Protein AF-A0AAN5CTA0-F1 (afdb_monomer_lite)

Secondary structure (DSSP, 8-state):
---TT-----------TTTHHHHHHHHHHHHHT---S-HHHHHHHHHHHHHHIIIII-HHHHHHHHHHHHHTTPPTTHHHHHHHT--HHHHHHHHHHHHHS------S--TTSPPHHHHHHHH-

Radius of gyration: 18.26 Å; chains: 1; bounding box: 45×35×40 Å

Organism: NCBI:txid1317129

Foldseek 3Di:
DDDVPDDDDDDDDDDDLVCQVVVLLVVLVCLLPPFDPDLPVVLVVVVVVVVCCCPPPNVPVVVVVVVVCVVVVNDPCNVNVVSVPDDRVNVNVVSLVCLQDDDDDDDDDCPSPDDPVVSNVSND

pLDDT: mean 88.88, std 7.93, range [42.41, 96.31]

Structure (mmCIF, N/CA/C/O backbone):
data_AF-A0AAN5CTA0-F1
#
_entry.id   AF-A0AAN5CTA0-F1
#
loop_
_atom_site.group_PDB
_atom_site.id
_atom_site.type_symbol
_atom_site.label_atom_id
_atom_site.label_alt_id
_atom_site.label_comp_id
_atom_site.label_asym_id
_atom_site.label_entity_id
_atom_site.label_seq_id
_atom_site.pdbx_PDB_ins_code
_atom_site.Cartn_x
_atom_site.Cartn_y
_atom_site.Cartn_z
_atom_site.occupancy
_atom_site.B_iso_or_equiv
_atom_site.auth_seq_id
_atom_site.auth_comp_id
_atom_site.auth_asym_id
_atom_site.auth_atom_id
_atom_site.pdbx_PDB_model_num
ATOM 1 N N . MET A 1 1 ? -13.491 14.440 -5.678 1.00 42.41 1 MET A N 1
ATOM 2 C CA . MET A 1 1 ? -13.811 13.181 -6.378 1.00 42.41 1 MET A CA 1
ATOM 3 C C . MET A 1 1 ? -13.852 12.101 -5.306 1.00 42.41 1 MET A C 1
ATOM 5 O O . MET A 1 1 ? -12.866 11.959 -4.598 1.00 42.41 1 MET A O 1
ATOM 9 N N . TYR A 1 2 ? -15.016 11.500 -5.055 1.00 47.38 2 TYR A N 1
ATOM 10 C CA . TYR A 1 2 ? -15.195 10.433 -4.063 1.00 47.38 2 TYR A CA 1
ATOM 11 C C . TYR A 1 2 ? -15.132 9.120 -4.845 1.00 47.38 2 TYR A C 1
ATOM 13 O O . TYR A 1 2 ? -15.916 8.947 -5.775 1.00 47.38 2 TYR A O 1
ATOM 21 N N . PHE A 1 3 ? -14.158 8.262 -4.554 1.00 61.19 3 PHE A N 1
ATOM 22 C CA . PHE A 1 3 ? -14.014 6.972 -5.229 1.00 61.19 3 PHE A CA 1
ATOM 23 C C . PHE A 1 3 ? -14.714 5.921 -4.372 1.00 61.19 3 PHE A C 1
ATOM 25 O O . PHE A 1 3 ? -14.121 5.312 -3.489 1.00 61.19 3 PHE A O 1
ATOM 32 N N . GLU A 1 4 ? -16.023 5.783 -4.555 1.00 65.50 4 GLU A N 1
ATOM 33 C CA . GLU A 1 4 ? -16.801 4.794 -3.814 1.00 65.50 4 GLU A CA 1
ATOM 34 C C . GLU A 1 4 ? -16.437 3.383 -4.299 1.00 65.50 4 GLU A C 1
ATOM 36 O O . GLU A 1 4 ? -16.464 3.096 -5.495 1.00 65.50 4 GLU A O 1
ATOM 41 N N . GLY A 1 5 ? -16.019 2.513 -3.376 1.00 73.50 5 GLY A N 1
ATOM 42 C CA . GLY A 1 5 ? -15.595 1.142 -3.686 1.00 73.50 5 GLY A CA 1
ATOM 43 C C . GLY A 1 5 ? -14.225 1.005 -4.368 1.00 73.50 5 GLY A C 1
ATOM 44 O O . GLY A 1 5 ? -13.825 -0.114 -4.685 1.00 73.50 5 GLY A O 1
ATOM 45 N N . GLN A 1 6 ? -13.488 2.101 -4.579 1.00 78.12 6 GLN A N 1
ATOM 46 C CA . GLN A 1 6 ? -12.166 2.089 -5.211 1.00 78.12 6 GLN A CA 1
ATOM 47 C C . GLN A 1 6 ? -11.161 2.923 -4.412 1.00 78.12 6 GLN A C 1
ATOM 49 O O . GLN A 1 6 ? -11.505 3.929 -3.799 1.00 78.12 6 GLN A O 1
ATOM 54 N N . GLY A 1 7 ? -9.896 2.509 -4.429 1.00 80.81 7 GLY A N 1
ATOM 55 C CA . GLY A 1 7 ? -8.804 3.213 -3.764 1.00 80.81 7 GLY A CA 1
ATOM 56 C C . GLY A 1 7 ? -7.543 3.190 -4.617 1.00 80.81 7 GLY A C 1
ATOM 57 O O . GLY A 1 7 ? -7.341 2.268 -5.405 1.00 80.81 7 GLY A O 1
ATOM 58 N N . LEU A 1 8 ? -6.703 4.210 -4.451 1.00 86.50 8 LEU A N 1
ATOM 59 C CA . LEU A 1 8 ? -5.404 4.318 -5.106 1.00 86.50 8 LEU A CA 1
ATOM 60 C C . LEU A 1 8 ? -4.329 4.540 -4.044 1.00 86.50 8 LEU A C 1
ATOM 62 O O . LEU A 1 8 ? -4.442 5.456 -3.229 1.00 86.50 8 LEU A O 1
ATOM 66 N N . VAL A 1 9 ? -3.275 3.730 -4.094 1.00 89.62 9 VAL A N 1
ATOM 67 C CA . VAL A 1 9 ? -2.011 3.991 -3.399 1.00 89.62 9 VAL A CA 1
ATOM 68 C C . VAL A 1 9 ? -1.001 4.422 -4.452 1.00 89.62 9 VAL A C 1
ATOM 70 O O . VAL A 1 9 ? -0.856 3.758 -5.477 1.00 89.62 9 VAL A O 1
ATOM 73 N N . LEU A 1 10 ? -0.339 5.555 -4.220 1.00 91.88 10 LEU A N 1
ATOM 74 C CA . LEU A 1 10 ? 0.574 6.174 -5.175 1.00 91.88 10 LEU A CA 1
ATOM 75 C C . LEU A 1 10 ? 1.989 6.224 -4.601 1.00 91.88 10 LEU A C 1
ATOM 77 O O . LEU A 1 10 ? 2.197 6.720 -3.495 1.00 91.88 10 LEU A O 1
ATOM 81 N N . PHE A 1 11 ? 2.956 5.801 -5.408 1.00 92.44 11 PHE A N 1
ATOM 82 C CA . PHE A 1 11 ? 4.373 6.068 -5.191 1.00 92.44 11 PHE A CA 1
ATOM 83 C C . PHE A 1 11 ? 4.817 7.094 -6.231 1.00 92.44 11 PHE A C 1
ATOM 85 O O . PHE A 1 11 ? 4.801 6.804 -7.426 1.00 92.44 11 PHE A O 1
ATOM 92 N N . ASN A 1 12 ? 5.168 8.303 -5.788 1.00 93.50 12 ASN A N 1
ATOM 93 C CA . ASN A 1 12 ? 5.701 9.334 -6.675 1.00 93.50 12 ASN A CA 1
ATOM 94 C C . ASN A 1 12 ? 7.229 9.226 -6.717 1.00 93.50 12 ASN A C 1
ATOM 96 O O . ASN A 1 12 ? 7.873 9.336 -5.674 1.00 93.50 12 ASN A O 1
ATOM 100 N N . ILE A 1 13 ? 7.796 9.002 -7.903 1.00 91.38 13 ILE A N 1
ATOM 101 C CA . ILE A 1 13 ? 9.239 8.844 -8.105 1.00 91.38 13 ILE A CA 1
ATOM 102 C C . ILE A 1 13 ? 9.709 9.906 -9.092 1.00 91.38 13 ILE A C 1
ATOM 104 O O . ILE A 1 13 ? 9.311 9.903 -10.254 1.00 91.38 13 ILE A O 1
ATOM 108 N N . GLU A 1 14 ? 10.600 10.778 -8.632 1.00 92.06 14 GLU A N 1
ATOM 109 C CA . GLU A 1 14 ? 11.282 11.770 -9.461 1.00 92.06 14 GLU A CA 1
ATOM 110 C C . GLU A 1 14 ? 12.762 11.398 -9.536 1.00 92.06 14 GLU A C 1
ATOM 112 O O . GLU A 1 14 ? 13.422 11.218 -8.511 1.00 92.06 14 GLU A O 1
ATOM 117 N N . SER A 1 15 ? 13.282 11.197 -10.748 1.00 89.62 15 SER A N 1
ATOM 118 C CA . SER A 1 15 ? 14.620 10.636 -10.934 1.00 89.62 15 SER A CA 1
ATOM 119 C C . SER A 1 15 ? 15.211 10.956 -12.310 1.00 89.62 15 SER A C 1
ATOM 121 O O . SER A 1 15 ? 14.459 11.072 -13.281 1.00 89.62 15 SER A O 1
ATOM 123 N N . PRO A 1 16 ? 16.550 11.042 -12.443 1.00 90.94 16 PRO A N 1
ATOM 124 C CA . PRO A 1 16 ? 17.206 10.987 -13.743 1.00 90.94 16 PRO A CA 1
ATOM 125 C C . PRO A 1 16 ? 16.888 9.684 -14.490 1.00 90.94 16 PRO A C 1
ATOM 127 O O . PRO A 1 16 ? 16.834 8.607 -13.894 1.00 90.94 16 PRO A O 1
ATOM 130 N N . LEU A 1 17 ? 16.793 9.758 -15.822 1.00 87.69 17 LEU A N 1
ATOM 131 C CA . LEU A 1 17 ? 16.489 8.617 -16.702 1.00 87.69 17 LEU A CA 1
ATOM 132 C C . LEU A 1 17 ? 17.337 7.369 -16.441 1.00 87.69 17 LEU A C 1
ATOM 134 O O . LEU A 1 17 ? 16.845 6.250 -16.548 1.00 87.69 17 LEU A O 1
ATOM 138 N N . SER A 1 18 ? 18.611 7.557 -16.100 1.00 89.81 18 SER A N 1
ATOM 139 C CA . SER A 1 18 ? 19.556 6.467 -15.852 1.00 89.81 18 SER A CA 1
ATOM 140 C C . SER A 1 18 ? 19.238 5.637 -14.604 1.00 89.81 18 SER A C 1
ATOM 142 O O . SER A 1 18 ? 19.718 4.513 -14.500 1.00 89.81 18 SER A O 1
ATOM 144 N N . HIS A 1 19 ? 18.423 6.150 -13.678 1.00 91.75 19 HIS A N 1
ATOM 145 C CA . HIS A 1 19 ? 18.165 5.521 -12.379 1.00 91.75 19 HIS A CA 1
ATOM 146 C C . HIS A 1 19 ? 16.733 5.000 -12.219 1.00 91.75 19 HIS A C 1
ATOM 148 O O . HIS A 1 19 ? 16.494 4.161 -11.352 1.00 91.75 19 HIS A O 1
ATOM 154 N N . VAL A 1 20 ? 15.787 5.430 -13.065 1.00 92.38 20 VAL A N 1
ATOM 155 C CA . VAL A 1 20 ? 14.360 5.066 -12.959 1.00 92.38 20 VAL A CA 1
ATOM 156 C C . VAL A 1 20 ? 14.152 3.555 -12.855 1.00 92.38 20 VAL A C 1
ATOM 158 O O . VAL A 1 20 ? 13.458 3.084 -11.956 1.00 92.38 20 VAL A O 1
ATOM 161 N N . ARG A 1 21 ? 14.791 2.769 -13.728 1.00 92.44 21 ARG A N 1
ATOM 162 C CA .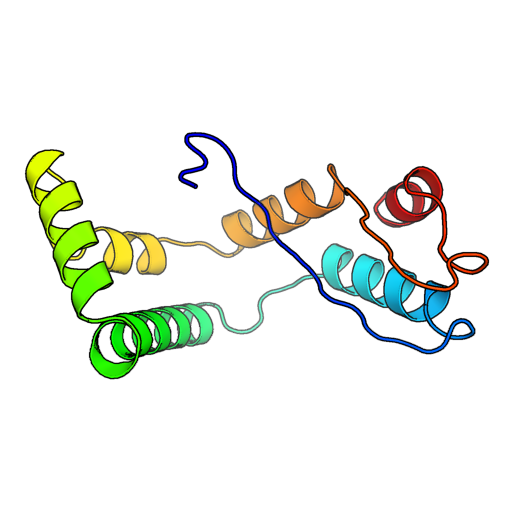 ARG A 1 21 ? 14.647 1.305 -13.718 1.00 92.44 21 ARG A CA 1
ATOM 163 C C . ARG A 1 21 ? 15.145 0.671 -12.421 1.00 92.44 21 ARG A C 1
ATOM 165 O O . ARG A 1 21 ? 14.521 -0.265 -11.931 1.00 92.44 21 ARG A O 1
ATOM 172 N N . TYR A 1 22 ? 16.260 1.163 -11.887 1.00 93.12 22 TYR A N 1
ATOM 173 C CA . TYR A 1 22 ? 16.827 0.674 -10.633 1.00 93.12 22 TYR A CA 1
ATOM 174 C C . TYR A 1 22 ? 15.902 1.007 -9.455 1.00 93.12 22 TYR A C 1
ATOM 176 O O . TYR A 1 22 ? 15.528 0.114 -8.705 1.00 93.12 22 TYR A O 1
ATOM 184 N N . LEU A 1 23 ? 15.429 2.254 -9.369 1.00 94.00 23 LEU A N 1
ATOM 185 C CA . LEU A 1 23 ? 14.508 2.687 -8.315 1.00 94.00 23 LEU A CA 1
ATOM 186 C C . LEU A 1 23 ? 13.189 1.913 -8.329 1.00 94.00 23 LEU A C 1
ATOM 188 O O . LEU A 1 23 ? 12.676 1.556 -7.273 1.00 94.00 23 LEU A O 1
ATOM 192 N N . LEU A 1 24 ? 12.646 1.620 -9.514 1.00 94.12 24 LEU A N 1
ATOM 193 C CA . LEU A 1 24 ? 11.430 0.817 -9.635 1.00 94.12 24 LEU A CA 1
ATOM 194 C C . LEU A 1 24 ? 11.656 -0.635 -9.197 1.00 94.12 24 LEU A C 1
ATOM 196 O O . LEU A 1 24 ? 10.798 -1.197 -8.521 1.00 94.12 24 LEU A O 1
ATOM 200 N N . LYS A 1 25 ? 12.805 -1.237 -9.532 1.00 94.62 25 LYS A N 1
ATOM 201 C CA . LYS A 1 25 ? 13.162 -2.576 -9.037 1.00 94.62 25 LYS A CA 1
ATOM 202 C C . LYS A 1 25 ? 13.304 -2.596 -7.522 1.00 94.62 25 LYS A C 1
ATOM 204 O O . LYS A 1 25 ? 12.755 -3.488 -6.884 1.00 94.62 25 LYS A O 1
ATOM 209 N N . ASP A 1 26 ? 13.996 -1.615 -6.957 1.00 95.31 26 ASP A N 1
ATOM 210 C CA . ASP A 1 26 ? 14.180 -1.493 -5.513 1.00 95.31 26 ASP A CA 1
ATOM 211 C C . ASP A 1 26 ? 12.848 -1.287 -4.795 1.00 95.31 26 ASP A C 1
ATOM 213 O O . ASP A 1 26 ? 12.601 -1.940 -3.785 1.00 95.31 26 ASP A O 1
ATOM 217 N N . LEU A 1 27 ? 11.951 -0.463 -5.345 1.00 95.06 27 LEU A N 1
ATOM 218 C CA . LEU A 1 27 ? 10.603 -0.287 -4.808 1.00 95.06 27 LEU A CA 1
ATOM 219 C C . LEU A 1 27 ? 9.818 -1.602 -4.820 1.00 95.06 27 LEU A C 1
ATOM 221 O O . LEU A 1 27 ? 9.227 -1.969 -3.807 1.00 95.06 27 LEU A O 1
ATOM 225 N N . VAL A 1 28 ? 9.815 -2.329 -5.942 1.00 95.12 28 VAL A N 1
ATOM 226 C CA . VAL A 1 28 ? 9.128 -3.626 -6.015 1.00 95.12 28 VAL A CA 1
ATOM 227 C C . VAL A 1 28 ? 9.737 -4.614 -5.022 1.00 95.12 28 VAL A C 1
ATOM 229 O O . VAL A 1 28 ? 9.000 -5.263 -4.286 1.00 95.12 28 VAL A O 1
ATOM 232 N N . ASN A 1 29 ? 11.065 -4.691 -4.933 1.00 95.12 29 ASN A N 1
ATOM 233 C CA . ASN A 1 29 ? 11.750 -5.555 -3.973 1.00 95.12 29 ASN A CA 1
ATOM 234 C C . ASN A 1 29 ? 11.433 -5.178 -2.522 1.00 95.12 29 ASN A C 1
ATOM 236 O O . ASN A 1 29 ? 11.215 -6.065 -1.699 1.00 95.12 29 ASN A O 1
ATOM 240 N N . PHE A 1 30 ? 11.380 -3.885 -2.205 1.00 94.00 30 PHE A N 1
ATOM 241 C CA . PHE A 1 30 ? 10.985 -3.395 -0.890 1.00 94.00 30 PHE A CA 1
ATOM 242 C C . PHE A 1 30 ? 9.559 -3.831 -0.549 1.00 94.00 30 PHE A C 1
ATOM 244 O O . PHE A 1 30 ? 9.333 -4.378 0.524 1.00 94.00 30 PHE A O 1
ATOM 251 N N . LEU A 1 31 ? 8.613 -3.655 -1.475 1.00 94.31 31 LEU A N 1
ATOM 252 C CA . LEU A 1 31 ? 7.216 -4.037 -1.266 1.00 94.31 31 LEU A CA 1
ATOM 253 C C . LEU A 1 31 ? 7.041 -5.557 -1.141 1.00 94.31 31 LEU A C 1
ATOM 255 O O . LEU A 1 31 ? 6.271 -6.007 -0.303 1.00 94.31 31 LEU A O 1
ATOM 259 N N . LYS A 1 32 ? 7.774 -6.362 -1.917 1.00 93.50 32 LYS A N 1
ATOM 260 C CA . LYS A 1 32 ? 7.726 -7.834 -1.813 1.00 93.50 32 LYS A CA 1
ATOM 261 C C . LYS A 1 32 ? 8.213 -8.346 -0.469 1.00 93.50 32 LYS A C 1
ATOM 263 O O . LYS A 1 32 ? 7.701 -9.332 0.041 1.00 93.50 32 LYS A O 1
ATOM 268 N N . ASN A 1 33 ? 9.240 -7.698 0.066 1.00 93.12 33 ASN A N 1
ATOM 269 C CA . ASN A 1 33 ? 9.849 -8.064 1.338 1.00 93.12 33 ASN A CA 1
ATOM 270 C C . ASN A 1 33 ? 9.322 -7.197 2.486 1.00 93.12 33 ASN A C 1
ATOM 272 O O . ASN A 1 33 ? 9.963 -7.125 3.535 1.00 93.12 33 ASN A O 1
ATOM 276 N N . PHE A 1 34 ? 8.196 -6.511 2.278 1.00 92.44 34 PHE A N 1
ATOM 277 C CA . PHE A 1 34 ? 7.648 -5.596 3.257 1.00 92.44 34 PHE A CA 1
ATOM 278 C C . PHE A 1 34 ? 7.291 -6.357 4.528 1.00 92.44 34 PHE A C 1
ATOM 280 O O . PHE A 1 34 ? 6.512 -7.307 4.506 1.00 92.44 34 PHE A O 1
ATOM 287 N N . LYS A 1 35 ? 7.870 -5.909 5.638 1.00 90.44 35 LYS A N 1
ATOM 288 C CA . LYS A 1 35 ? 7.562 -6.375 6.983 1.00 90.44 35 LYS A CA 1
ATOM 289 C C . LYS A 1 35 ? 7.423 -5.173 7.889 1.00 90.44 35 LYS A C 1
ATOM 291 O O . LYS A 1 35 ? 8.108 -4.164 7.712 1.00 90.44 35 LYS A O 1
ATOM 296 N N . ILE A 1 36 ? 6.513 -5.280 8.843 1.00 89.94 36 ILE A N 1
ATOM 297 C CA . ILE A 1 36 ? 6.278 -4.225 9.817 1.00 89.94 36 ILE A CA 1
ATOM 298 C C . ILE A 1 36 ? 7.024 -4.578 11.089 1.00 89.94 36 ILE A C 1
ATOM 300 O O . ILE A 1 36 ? 6.700 -5.556 11.748 1.00 89.94 36 ILE A O 1
ATOM 304 N N . ASP A 1 37 ? 7.990 -3.740 11.448 1.00 87.94 37 ASP A N 1
ATOM 305 C CA . ASP A 1 37 ? 8.779 -3.951 12.662 1.00 87.94 37 ASP A CA 1
ATOM 306 C C . ASP A 1 37 ? 8.062 -3.442 13.924 1.00 87.94 37 ASP A C 1
ATOM 308 O O . ASP A 1 37 ? 8.293 -3.940 15.023 1.00 87.94 37 ASP A O 1
ATOM 312 N N . ASN A 1 38 ? 7.211 -2.415 13.795 1.00 93.19 38 ASN A N 1
ATOM 313 C CA . ASN A 1 38 ? 6.516 -1.804 14.930 1.00 93.19 38 ASN A CA 1
ATOM 314 C C . ASN A 1 38 ? 5.149 -1.231 14.526 1.00 93.19 38 ASN A C 1
ATOM 316 O O . ASN A 1 38 ? 4.994 -0.031 14.280 1.00 93.19 38 ASN A O 1
ATOM 320 N N . LEU A 1 39 ? 4.146 -2.108 14.455 1.00 94.75 39 LEU A N 1
ATOM 321 C CA . LEU A 1 39 ? 2.788 -1.740 14.059 1.00 94.75 39 LEU A CA 1
ATOM 322 C C . LEU A 1 39 ? 2.144 -0.734 15.024 1.00 94.75 39 LEU A C 1
ATOM 324 O O . LEU A 1 39 ? 1.450 0.185 14.589 1.00 94.75 39 LEU A O 1
ATOM 328 N N . GLU A 1 40 ? 2.386 -0.876 16.324 1.00 95.38 40 GLU A N 1
ATOM 329 C CA . GLU A 1 40 ? 1.753 -0.030 17.339 1.00 95.38 40 GLU A CA 1
ATOM 330 C C . GLU A 1 40 ? 2.232 1.424 17.266 1.00 95.38 40 GLU A C 1
ATOM 332 O O . GLU A 1 40 ? 1.422 2.354 17.349 1.00 95.38 40 GLU A O 1
ATOM 337 N N . GLU A 1 41 ? 3.523 1.650 17.008 1.00 95.81 41 GLU A N 1
ATOM 338 C CA . GLU A 1 41 ? 4.030 3.007 16.785 1.00 95.81 41 GLU A CA 1
ATOM 339 C C . GLU A 1 41 ? 3.481 3.607 15.481 1.00 95.81 41 GLU A C 1
ATOM 341 O O . GLU A 1 41 ? 3.114 4.786 15.452 1.00 95.81 41 GLU A O 1
ATOM 346 N N . ILE A 1 42 ? 3.331 2.802 14.420 1.00 94.81 42 ILE A N 1
ATOM 347 C CA . ILE A 1 42 ? 2.700 3.248 13.169 1.00 94.81 42 ILE A CA 1
ATOM 348 C C . ILE A 1 42 ? 1.250 3.669 13.425 1.00 94.81 42 ILE A C 1
ATOM 350 O O . ILE A 1 42 ? 0.880 4.786 13.066 1.00 94.81 42 ILE A O 1
ATOM 354 N N . LYS A 1 43 ? 0.442 2.845 14.105 1.00 96.00 43 LYS A N 1
ATOM 355 C CA . LYS A 1 43 ? -0.950 3.176 14.462 1.00 96.00 43 LYS A CA 1
ATOM 356 C C . LYS A 1 43 ? -1.035 4.479 15.249 1.00 96.00 43 LYS A C 1
ATOM 358 O O . LYS A 1 43 ? -1.851 5.351 14.937 1.00 96.00 43 LYS A O 1
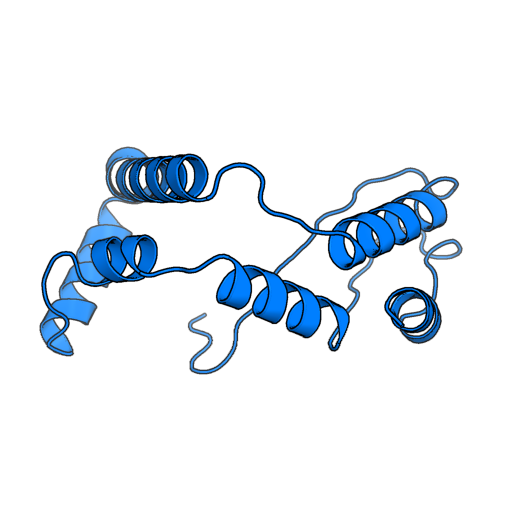ATOM 363 N N . LYS A 1 44 ? -0.183 4.635 16.265 1.00 96.31 44 LYS A N 1
ATOM 364 C CA . LYS A 1 44 ? -0.117 5.847 17.087 1.00 96.31 44 LYS A CA 1
ATOM 365 C C . LYS A 1 44 ? 0.196 7.077 16.238 1.00 96.31 44 LYS A C 1
ATOM 367 O O . LYS A 1 44 ? -0.514 8.081 16.341 1.00 96.31 44 LYS A O 1
ATOM 372 N N . ARG A 1 45 ? 1.208 6.989 15.372 1.00 95.81 45 ARG A N 1
ATOM 373 C CA . ARG A 1 45 ? 1.595 8.071 14.463 1.00 95.81 45 ARG A CA 1
ATOM 374 C C . ARG A 1 45 ? 0.482 8.408 13.475 1.00 95.81 45 ARG A C 1
ATOM 376 O O . ARG A 1 45 ? 0.141 9.577 13.342 1.00 95.81 45 ARG A O 1
ATOM 383 N N . THR A 1 46 ? -0.144 7.410 12.853 1.00 94.75 46 THR A N 1
ATOM 384 C CA . THR A 1 46 ? -1.262 7.609 11.920 1.00 94.75 46 THR A CA 1
ATOM 385 C C . THR A 1 46 ? -2.426 8.343 12.583 1.00 94.75 46 THR A C 1
ATOM 387 O O . THR A 1 46 ? -2.960 9.287 12.002 1.00 94.75 46 THR A O 1
ATOM 390 N N . LYS A 1 47 ? -2.799 7.975 13.817 1.00 94.19 47 LYS A N 1
ATOM 391 C CA . LYS A 1 47 ? -3.846 8.687 14.569 1.00 94.19 47 LYS A CA 1
ATOM 392 C C . LYS A 1 47 ? -3.459 10.143 14.843 1.00 94.19 47 LYS A C 1
ATOM 394 O O . LYS A 1 47 ? -4.279 11.035 14.629 1.00 94.19 47 LYS A O 1
ATOM 399 N N . ALA A 1 48 ? -2.225 10.390 15.283 1.00 93.56 48 ALA A N 1
ATOM 400 C CA . ALA A 1 48 ? -1.734 11.739 15.560 1.00 93.56 48 ALA A CA 1
ATOM 401 C C . ALA A 1 48 ? -1.705 12.614 14.296 1.00 93.56 48 ALA A C 1
ATOM 403 O O . ALA A 1 48 ? -2.215 13.734 14.314 1.00 93.56 48 ALA A O 1
ATOM 404 N N . ASP A 1 49 ? -1.184 12.084 13.188 1.00 92.44 49 ASP A N 1
ATOM 405 C CA . ASP A 1 49 ? -1.121 12.780 11.902 1.00 92.44 49 ASP A CA 1
ATOM 406 C C . ASP A 1 49 ? -2.527 13.090 11.370 1.00 92.44 49 ASP A C 1
ATOM 408 O O . ASP A 1 49 ? -2.775 14.195 10.887 1.00 92.44 49 ASP A O 1
ATOM 412 N N . MET A 1 50 ? -3.481 12.165 11.520 1.00 89.38 50 MET A N 1
ATOM 413 C CA . MET A 1 50 ? -4.871 12.387 11.120 1.00 89.38 50 MET A CA 1
ATOM 414 C C . MET A 1 50 ? -5.530 13.516 11.924 1.00 89.38 50 MET A C 1
ATOM 416 O O . MET A 1 50 ? -6.174 14.386 11.337 1.00 89.38 50 MET A O 1
ATOM 420 N N . ILE A 1 51 ? -5.347 13.539 13.249 1.00 88.12 51 ILE A N 1
ATOM 421 C CA . ILE A 1 51 ? -5.868 14.616 14.107 1.00 88.12 51 ILE A CA 1
ATOM 422 C C . ILE A 1 51 ? -5.217 15.947 13.730 1.00 88.12 51 ILE A C 1
ATOM 424 O O . ILE A 1 51 ? -5.914 16.943 13.544 1.00 88.12 51 ILE A O 1
ATOM 428 N N . LYS A 1 52 ? -3.895 15.960 13.551 1.00 90.50 52 LYS A N 1
ATOM 429 C CA . LYS A 1 52 ? -3.152 17.159 13.162 1.00 90.50 52 LYS A CA 1
ATOM 430 C C . LYS A 1 52 ? -3.635 17.716 11.823 1.00 90.50 52 LYS A C 1
ATOM 432 O O . LYS A 1 52 ? -3.869 18.913 11.697 1.00 90.50 52 LYS A O 1
ATOM 437 N N . LEU A 1 53 ? -3.850 16.857 10.825 1.00 86.56 53 LEU A N 1
ATOM 438 C CA . LEU A 1 53 ? -4.406 17.263 9.532 1.00 86.56 53 LEU A CA 1
ATOM 439 C C . LEU A 1 53 ? -5.825 17.824 9.667 1.00 86.56 53 LEU A C 1
ATOM 441 O O . LEU A 1 53 ? -6.146 18.816 9.011 1.00 86.56 53 LEU A O 1
ATOM 445 N N . ALA A 1 54 ? -6.657 17.211 10.511 1.00 86.19 54 ALA A N 1
ATOM 446 C CA . ALA A 1 54 ? -8.021 17.660 10.751 1.00 86.19 54 ALA A CA 1
ATOM 447 C C . ALA A 1 54 ? -8.072 19.032 11.438 1.00 86.19 54 ALA A C 1
ATOM 449 O O . ALA A 1 54 ? -8.876 19.866 11.038 1.00 86.19 54 ALA A O 1
ATOM 450 N N . VAL A 1 55 ? -7.213 19.284 12.429 1.00 87.38 55 VAL A N 1
ATOM 451 C CA . VAL A 1 55 ? -7.212 20.534 13.205 1.00 87.38 55 VAL A CA 1
ATOM 452 C C . VAL A 1 55 ? -6.479 21.655 12.470 1.00 87.38 55 VAL A C 1
ATOM 454 O O . VAL A 1 55 ? -7.046 22.727 12.265 1.00 87.38 55 VAL A O 1
ATOM 457 N N . ASP A 1 56 ? -5.248 21.402 12.024 1.00 88.31 56 ASP A N 1
ATOM 458 C CA . ASP A 1 56 ? -4.344 22.469 11.582 1.00 88.31 56 ASP A CA 1
ATOM 459 C C . ASP A 1 56 ? -4.491 22.784 10.092 1.00 88.31 56 ASP A C 1
ATOM 461 O O . ASP A 1 56 ? -4.308 23.924 9.666 1.00 88.31 56 ASP A O 1
ATOM 465 N N . ARG A 1 57 ? -4.785 21.767 9.271 1.00 84.75 57 ARG A N 1
ATOM 466 C CA . ARG A 1 57 ? -4.674 21.883 7.809 1.00 84.75 57 ARG A CA 1
ATOM 467 C C . ARG A 1 57 ? -6.022 21.937 7.104 1.00 84.75 57 ARG A C 1
ATOM 469 O O . ARG A 1 57 ? -6.167 22.671 6.128 1.00 84.75 57 ARG A O 1
ATOM 476 N N . TYR A 1 58 ? -7.011 21.186 7.590 1.00 87.44 58 TYR A N 1
ATOM 477 C CA . TYR A 1 58 ? -8.299 21.016 6.914 1.00 87.44 58 TYR A CA 1
ATOM 478 C C . TYR A 1 58 ? -9.529 21.057 7.851 1.00 87.44 58 TYR A C 1
ATOM 480 O O . TYR A 1 58 ? -10.430 20.227 7.695 1.00 87.44 58 TYR A O 1
ATOM 488 N N . PRO A 1 59 ? -9.661 22.047 8.758 1.00 86.25 59 PRO A N 1
ATOM 489 C CA . PRO A 1 59 ? -10.730 22.071 9.768 1.00 86.25 59 PRO A CA 1
ATOM 490 C C . PRO A 1 59 ? -12.143 22.085 9.177 1.00 86.25 59 PRO A C 1
ATOM 492 O O . PRO A 1 59 ? -13.039 21.392 9.661 1.00 86.25 59 PRO A O 1
ATOM 495 N N . ARG A 1 60 ? -12.355 22.811 8.071 1.00 86.94 60 ARG A N 1
ATOM 496 C CA . ARG A 1 60 ? -13.661 22.839 7.387 1.00 86.94 60 ARG A CA 1
ATOM 497 C C . ARG A 1 60 ? -14.026 21.489 6.769 1.00 86.94 60 ARG A C 1
ATOM 499 O O . ARG A 1 60 ? -15.182 21.082 6.844 1.00 86.94 60 ARG A O 1
ATOM 506 N N . PHE A 1 61 ? -13.056 20.788 6.182 1.00 82.81 61 PHE A N 1
ATOM 507 C CA . PHE A 1 61 ? -13.286 19.465 5.599 1.00 82.81 61 PHE A CA 1
ATOM 508 C C . PHE A 1 61 ? -13.532 18.419 6.682 1.00 82.81 61 PHE A C 1
ATOM 510 O O . PHE A 1 61 ? -14.429 17.601 6.526 1.00 82.81 61 PHE A O 1
ATOM 517 N N . ALA A 1 62 ? -12.798 18.478 7.797 1.00 83.75 62 ALA A N 1
ATOM 518 C CA . ALA A 1 62 ? -13.015 17.593 8.935 1.00 83.75 62 ALA A CA 1
ATOM 519 C C . ALA A 1 62 ? -14.444 17.726 9.488 1.00 83.75 62 ALA A C 1
ATOM 521 O O . ALA A 1 62 ? -15.129 16.720 9.667 1.00 83.75 62 ALA A O 1
ATOM 522 N N . ALA A 1 63 ? -14.939 18.958 9.659 1.00 83.19 63 ALA A N 1
ATOM 523 C CA . ALA A 1 63 ? -16.314 19.207 10.091 1.00 83.19 63 ALA A CA 1
ATOM 524 C C . ALA A 1 63 ? -17.357 18.662 9.094 1.00 83.19 63 ALA A C 1
ATOM 526 O O . ALA A 1 63 ? -18.338 18.038 9.498 1.00 83.19 63 ALA A O 1
ATOM 527 N N . GLN A 1 64 ? -17.135 18.842 7.787 1.00 84.88 64 GLN A N 1
ATOM 528 C CA . GLN A 1 64 ? -18.018 18.303 6.745 1.00 84.88 64 GLN A CA 1
ATOM 529 C C . GLN A 1 64 ? -18.013 16.770 6.698 1.00 84.88 64 GLN A C 1
ATOM 531 O O . GLN A 1 64 ? -19.075 16.160 6.581 1.00 84.88 64 GLN A O 1
ATOM 536 N N . SER A 1 65 ? -16.841 16.140 6.796 1.00 82.00 65 SER A N 1
ATOM 537 C CA . SER A 1 65 ? -16.715 14.681 6.867 1.00 82.00 65 SER A CA 1
ATOM 538 C C . SER A 1 65 ? -17.424 14.135 8.100 1.00 82.00 65 SER A C 1
ATOM 540 O O . SER A 1 65 ? -18.196 13.187 7.982 1.00 82.00 65 SER A O 1
ATOM 542 N N . ARG A 1 66 ? -17.275 14.796 9.255 1.00 82.69 66 ARG A N 1
ATOM 543 C CA . ARG A 1 66 ? -17.978 14.407 10.479 1.00 82.69 66 ARG A CA 1
ATOM 544 C C . ARG A 1 66 ? -19.496 14.536 10.350 1.00 82.69 66 ARG A C 1
ATOM 546 O O . ARG A 1 66 ? -20.221 13.649 10.786 1.00 82.69 66 ARG A O 1
ATOM 553 N N . ALA A 1 67 ? -19.992 15.600 9.718 1.00 84.25 67 ALA A N 1
ATOM 554 C CA . ALA A 1 67 ? -21.423 15.756 9.460 1.00 84.25 67 ALA A CA 1
ATOM 555 C C . ALA A 1 67 ? -21.972 14.635 8.557 1.00 84.25 67 ALA A C 1
ATOM 557 O O . ALA A 1 67 ? -23.053 14.109 8.821 1.00 84.25 67 ALA A O 1
ATOM 558 N N . LYS A 1 68 ? -21.210 14.222 7.531 1.00 82.06 68 LYS A N 1
ATOM 559 C CA . LYS A 1 68 ? -21.563 13.074 6.679 1.00 82.06 68 LYS A CA 1
ATOM 560 C C . LYS A 1 68 ? -21.590 11.767 7.465 1.00 82.06 68 LYS A C 1
ATOM 562 O O . LYS A 1 68 ? -22.552 11.024 7.338 1.00 82.06 68 LYS A O 1
ATOM 567 N N . GLU A 1 69 ? -20.576 11.508 8.288 1.00 83.38 69 GLU A N 1
ATOM 568 C CA . GLU A 1 69 ? -20.517 10.332 9.167 1.00 83.38 69 GLU A CA 1
ATOM 569 C C . GLU A 1 69 ? -21.724 10.246 10.102 1.00 83.38 69 GLU A C 1
ATOM 571 O O . GLU A 1 69 ? -22.332 9.187 10.215 1.00 83.38 69 GLU A O 1
ATOM 576 N N . ILE A 1 70 ? -22.100 11.361 10.737 1.00 84.00 70 ILE A N 1
ATOM 577 C CA . ILE A 1 70 ? -23.281 11.426 11.607 1.00 84.00 70 ILE A CA 1
ATOM 578 C C . ILE A 1 70 ? -24.548 11.101 10.809 1.00 84.00 70 ILE A C 1
ATOM 580 O O . ILE A 1 70 ? -25.371 10.314 11.270 1.00 84.00 70 ILE A O 1
ATOM 584 N N . PHE A 1 71 ? -24.685 11.656 9.601 1.00 85.12 71 PHE A N 1
ATOM 585 C CA . PHE A 1 71 ? -25.830 11.391 8.729 1.00 85.12 71 PHE A CA 1
ATOM 586 C C . PHE A 1 71 ? -25.952 9.907 8.344 1.00 85.12 71 PHE A C 1
ATOM 588 O O . PHE A 1 71 ? -27.061 9.383 8.296 1.00 85.12 71 PHE A O 1
ATOM 595 N N . VAL A 1 72 ? -24.829 9.213 8.124 1.00 84.75 72 VAL A N 1
ATOM 596 C CA . VAL A 1 72 ? -24.811 7.766 7.831 1.00 84.75 72 VAL A CA 1
ATOM 597 C C . VAL A 1 72 ? -24.741 6.879 9.086 1.00 84.75 72 VAL A C 1
ATOM 599 O O . VAL A 1 72 ? -24.581 5.667 8.972 1.00 84.75 72 VAL A O 1
ATOM 602 N N . GLY A 1 73 ? -24.859 7.454 10.289 1.00 83.69 73 GLY A N 1
ATOM 603 C CA . GLY A 1 73 ? -24.900 6.711 11.555 1.00 83.69 73 GLY A CA 1
ATOM 604 C C . GLY A 1 73 ? -23.553 6.156 12.034 1.00 83.69 73 GLY A C 1
ATOM 605 O O . GLY A 1 73 ? -23.517 5.264 12.883 1.00 83.69 73 GLY A O 1
ATOM 606 N N . VAL A 1 74 ? -22.432 6.662 11.518 1.00 84.62 74 VAL A N 1
ATOM 607 C CA . VAL A 1 74 ? -21.093 6.235 11.939 1.00 84.62 74 VAL A CA 1
ATOM 608 C C . VAL A 1 74 ? -20.786 6.773 13.339 1.00 84.62 74 VAL A C 1
ATOM 610 O O . VAL A 1 74 ? -20.782 7.982 13.594 1.00 84.62 74 VAL A O 1
ATOM 613 N N . GLN A 1 75 ? -20.493 5.850 14.259 1.00 84.38 75 GLN A N 1
ATOM 614 C CA . GLN A 1 75 ? -20.155 6.182 15.642 1.00 84.38 75 GLN A CA 1
ATOM 615 C C . GLN A 1 75 ? -18.926 7.091 15.727 1.00 84.38 75 GLN A C 1
ATOM 617 O O . GLN A 1 75 ? -17.984 6.994 14.938 1.00 84.38 75 GLN A O 1
ATOM 622 N N . GLU A 1 76 ? -18.900 7.949 16.745 1.00 80.50 76 GLU A N 1
ATOM 623 C CA . GLU A 1 76 ? -17.714 8.745 17.044 1.00 80.50 76 GLU A CA 1
ATOM 624 C C . GLU A 1 76 ? -16.484 7.860 17.282 1.00 80.50 76 GLU A C 1
ATOM 626 O O . GLU A 1 76 ? -16.570 6.758 17.838 1.00 80.50 76 GLU A O 1
ATOM 631 N N . GLY A 1 77 ? -15.335 8.315 16.782 1.00 81.69 77 GLY A N 1
ATOM 632 C CA . GLY A 1 77 ? -14.074 7.589 16.896 1.00 81.69 77 GLY A CA 1
ATOM 633 C C . GLY A 1 77 ? -14.037 6.249 16.153 1.00 81.69 77 GLY A C 1
ATOM 634 O O . GLY A 1 77 ? -13.114 5.474 16.386 1.00 81.69 77 GLY A O 1
ATOM 635 N N . ALA A 1 78 ? -14.999 5.939 15.274 1.00 85.69 78 ALA A N 1
ATOM 636 C CA . ALA A 1 78 ? -14.993 4.694 14.501 1.00 85.69 78 ALA A CA 1
ATOM 637 C C . ALA A 1 78 ? -13.721 4.543 13.650 1.00 85.69 78 ALA A C 1
ATOM 639 O O . ALA A 1 78 ? -13.145 3.463 13.617 1.00 85.69 78 ALA A O 1
ATOM 640 N N . ILE A 1 79 ? -13.234 5.629 13.037 1.00 85.25 79 ILE A N 1
ATOM 641 C CA . ILE A 1 79 ? -11.986 5.617 12.255 1.00 85.25 79 ILE A CA 1
ATOM 642 C C . ILE A 1 79 ? -10.769 5.353 13.151 1.00 85.25 79 ILE A C 1
ATOM 644 O O . ILE A 1 79 ? -9.914 4.546 12.802 1.00 85.25 79 ILE A O 1
ATOM 648 N N . LEU A 1 80 ? -10.701 5.982 14.331 1.00 89.69 80 LEU A N 1
ATOM 649 C CA . LEU A 1 80 ? -9.607 5.746 15.282 1.00 89.69 80 LEU A CA 1
ATOM 650 C C . LEU A 1 80 ? -9.595 4.288 15.760 1.00 89.69 80 LEU A C 1
ATOM 652 O O . LEU A 1 80 ? -8.543 3.657 15.758 1.00 89.69 80 LEU A O 1
ATOM 656 N N . ARG A 1 81 ? -10.772 3.731 16.068 1.00 90.62 81 ARG A N 1
ATOM 657 C CA . ARG A 1 81 ? -10.933 2.311 16.414 1.00 90.62 81 ARG A CA 1
ATOM 658 C C . ARG A 1 81 ? -10.586 1.383 15.251 1.00 90.62 81 ARG A C 1
ATOM 660 O O . ARG A 1 81 ? -10.004 0.328 15.469 1.00 90.62 81 ARG A O 1
ATOM 667 N N . ALA A 1 82 ? -10.920 1.765 14.019 1.00 90.81 82 ALA A N 1
ATOM 668 C CA . ALA A 1 82 ? -10.546 1.000 12.836 1.00 90.81 82 ALA A CA 1
ATOM 669 C C . ALA A 1 82 ? -9.021 0.918 12.687 1.00 90.81 82 ALA A C 1
ATOM 671 O O . ALA A 1 82 ? -8.518 -0.161 12.396 1.00 90.81 82 ALA A O 1
ATOM 672 N N . ILE A 1 83 ? -8.292 2.011 12.956 1.00 93.50 83 ILE A N 1
ATOM 673 C CA . ILE A 1 83 ? -6.819 2.022 12.973 1.00 93.50 83 ILE A CA 1
ATOM 674 C C . ILE A 1 83 ? -6.276 1.089 14.065 1.00 93.50 83 ILE A C 1
ATOM 676 O O . ILE A 1 83 ? -5.355 0.317 13.803 1.00 93.50 83 ILE A O 1
ATOM 680 N N . ASP A 1 84 ? -6.859 1.113 15.267 1.00 94.88 84 ASP A N 1
ATOM 681 C CA . ASP A 1 84 ? -6.429 0.249 16.378 1.00 94.88 84 ASP A CA 1
ATOM 682 C C . ASP A 1 84 ? -6.575 -1.245 16.056 1.00 94.8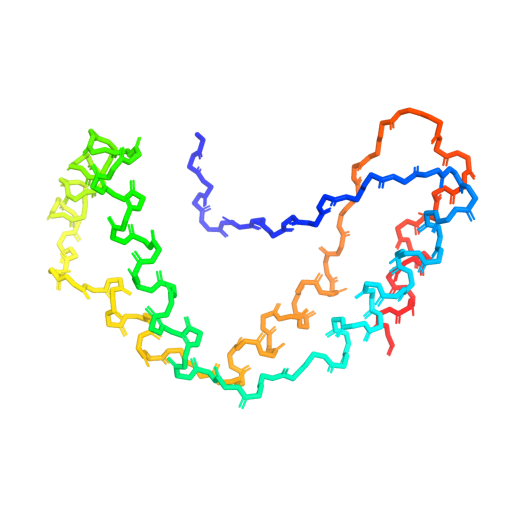8 84 ASP A C 1
ATOM 684 O O . ASP A 1 84 ? -5.730 -2.053 16.446 1.00 94.88 84 ASP A O 1
ATOM 688 N N . ASN A 1 85 ? -7.596 -1.598 15.274 1.00 95.38 85 ASN A N 1
ATOM 689 C CA . ASN A 1 85 ? -7.888 -2.972 14.873 1.00 95.38 85 ASN A CA 1
ATOM 690 C C . ASN A 1 85 ? -7.080 -3.469 13.663 1.00 95.38 85 ASN A C 1
ATOM 692 O O . ASN A 1 85 ? -7.224 -4.635 13.295 1.00 95.38 85 ASN A O 1
ATOM 696 N N . VAL A 1 86 ? -6.253 -2.625 13.032 1.00 96.00 86 VAL A N 1
ATOM 697 C CA . VAL A 1 86 ? -5.396 -3.062 11.920 1.00 96.00 86 VAL A CA 1
ATOM 698 C C . VAL A 1 86 ? -4.395 -4.103 12.420 1.00 96.00 86 VAL A C 1
ATOM 700 O O . VAL A 1 86 ? -3.763 -3.916 13.462 1.00 96.00 86 VAL A O 1
ATOM 703 N N . THR A 1 87 ? -4.227 -5.188 11.669 1.00 95.56 87 THR A N 1
ATOM 704 C CA . THR A 1 87 ? -3.237 -6.237 11.954 1.00 95.56 87 THR A CA 1
ATOM 705 C C . THR A 1 87 ? -2.094 -6.229 10.940 1.00 95.56 87 THR A C 1
ATOM 707 O O . THR A 1 87 ? -2.228 -5.698 9.835 1.00 95.56 87 THR A O 1
ATOM 710 N N . GLU A 1 88 ? -0.966 -6.845 11.299 1.00 94.25 88 GLU A N 1
ATOM 711 C CA . GLU A 1 88 ? 0.188 -7.003 10.401 1.00 94.25 88 GLU A CA 1
ATOM 712 C C . GLU A 1 88 ? -0.211 -7.757 9.130 1.00 94.25 88 GLU A C 1
ATOM 714 O O . GLU A 1 88 ? -0.006 -7.260 8.026 1.00 94.25 88 GLU A O 1
ATOM 719 N N . THR A 1 89 ? -0.923 -8.878 9.279 1.00 93.19 89 THR A N 1
ATOM 720 C CA . THR A 1 89 ? -1.418 -9.689 8.157 1.00 93.19 89 THR A CA 1
ATOM 721 C C . THR A 1 89 ? -2.312 -8.897 7.203 1.00 93.19 89 THR A C 1
ATOM 723 O O . THR A 1 89 ? -2.251 -9.094 5.991 1.00 93.19 89 THR A O 1
ATOM 726 N N . GLN A 1 90 ? -3.151 -7.990 7.719 1.00 93.81 90 GLN A N 1
ATOM 727 C CA . GLN A 1 90 ? -3.986 -7.134 6.871 1.00 93.81 90 GLN A CA 1
ATOM 728 C C . GLN A 1 90 ? -3.147 -6.155 6.046 1.00 93.81 90 GLN A C 1
ATOM 730 O O . GLN A 1 90 ? -3.486 -5.897 4.891 1.00 93.81 90 GLN A O 1
ATOM 735 N N . LEU A 1 91 ? -2.067 -5.620 6.618 1.00 92.44 91 LEU A N 1
ATOM 736 C CA . LEU A 1 91 ? -1.164 -4.718 5.909 1.00 92.44 91 LEU A CA 1
ATOM 737 C C . LEU A 1 91 ? -0.322 -5.464 4.874 1.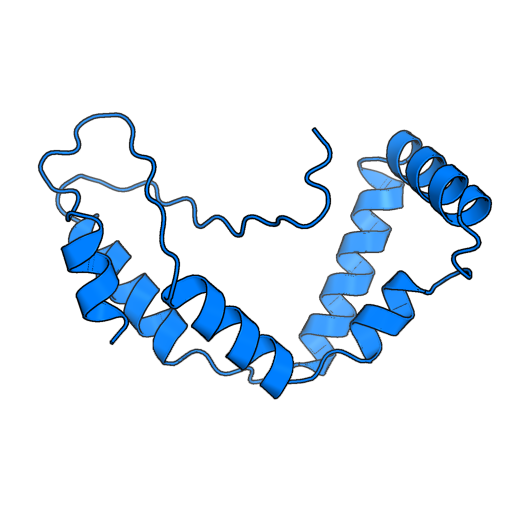00 92.44 91 LEU A C 1
ATOM 739 O O . LEU A 1 91 ? -0.244 -5.008 3.737 1.00 92.44 91 LEU A O 1
ATOM 743 N N . GLU A 1 92 ? 0.222 -6.629 5.214 1.00 92.00 92 GLU A N 1
ATOM 744 C CA . GLU A 1 92 ? 0.935 -7.497 4.266 1.00 92.00 92 GLU A CA 1
ATOM 745 C C . GLU A 1 92 ? 0.027 -7.886 3.089 1.00 92.00 92 GLU A C 1
ATOM 747 O O . GLU A 1 92 ? 0.369 -7.652 1.930 1.00 92.00 92 GLU A O 1
ATOM 752 N N . SER A 1 93 ? -1.201 -8.331 3.377 1.00 91.50 93 SER A N 1
ATOM 753 C CA . SER A 1 93 ? -2.205 -8.640 2.347 1.00 91.50 93 SER A CA 1
ATOM 754 C C . SER A 1 93 ? -2.546 -7.420 1.482 1.00 91.50 93 SER A C 1
ATOM 756 O O . SER A 1 93 ? -2.805 -7.540 0.284 1.00 91.50 93 SER A O 1
ATOM 758 N N . ALA A 1 94 ? -2.581 -6.216 2.064 1.00 91.50 94 ALA A N 1
ATOM 759 C CA . ALA A 1 94 ? -2.808 -4.993 1.301 1.00 91.50 94 ALA A CA 1
ATOM 760 C C . ALA A 1 94 ? -1.635 -4.690 0.355 1.00 91.50 94 ALA A C 1
ATOM 762 O O . ALA A 1 94 ? -1.869 -4.296 -0.789 1.00 91.50 94 ALA A O 1
ATOM 763 N N . VAL A 1 95 ? -0.394 -4.915 0.792 1.00 92.69 95 VAL A N 1
ATOM 764 C CA . VAL A 1 95 ? 0.815 -4.733 -0.027 1.00 92.69 95 VAL A CA 1
ATOM 765 C C . VAL A 1 95 ? 0.865 -5.733 -1.182 1.00 92.69 95 VAL A C 1
ATOM 767 O O . VAL A 1 95 ? 1.127 -5.336 -2.318 1.00 92.69 95 VAL A O 1
ATOM 770 N N . GLU A 1 96 ? 0.508 -6.996 -0.949 1.00 92.12 96 GLU A N 1
ATOM 771 C CA . GLU A 1 96 ? 0.369 -7.996 -2.016 1.00 92.12 96 GLU A CA 1
ATOM 772 C C . GLU A 1 96 ? -0.672 -7.573 -3.061 1.00 92.12 96 GLU A C 1
ATOM 774 O O . GLU A 1 96 ? -0.435 -7.659 -4.270 1.00 92.12 96 GLU A O 1
ATOM 779 N N . ARG A 1 97 ? -1.816 -7.035 -2.616 1.00 90.62 97 ARG A N 1
ATOM 780 C CA . ARG A 1 97 ? -2.847 -6.515 -3.528 1.00 90.62 97 ARG A CA 1
ATOM 781 C C . ARG A 1 97 ?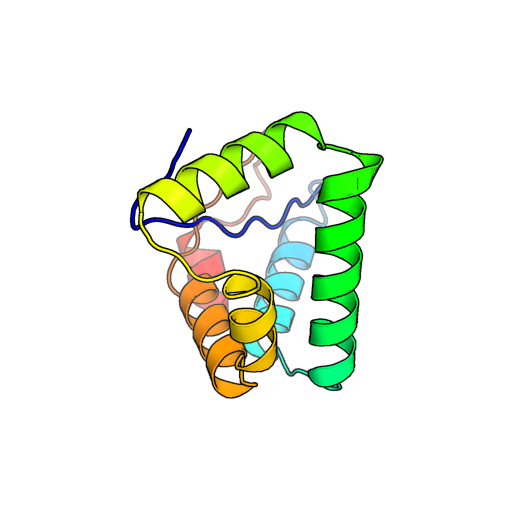 -2.338 -5.336 -4.354 1.00 90.62 97 ARG A C 1
ATOM 783 O O . ARG A 1 97 ? -2.635 -5.286 -5.547 1.00 90.62 97 ARG A O 1
ATOM 790 N N . ILE A 1 98 ? -1.556 -4.431 -3.762 1.00 90.62 98 ILE A N 1
ATOM 791 C CA . ILE A 1 98 ? -0.906 -3.323 -4.484 1.00 90.62 98 ILE A CA 1
ATOM 792 C C . ILE A 1 98 ? 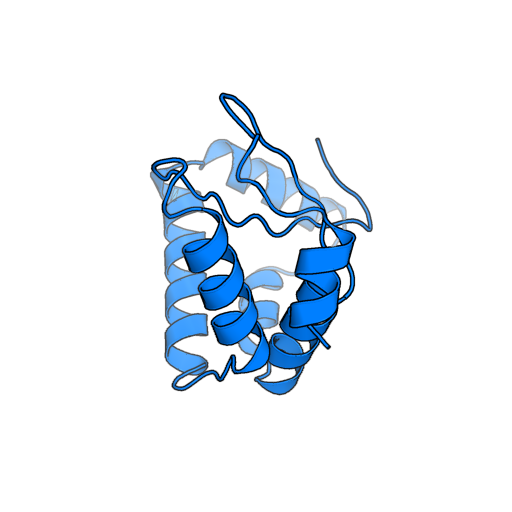0.031 -3.873 -5.566 1.00 90.62 98 ILE A C 1
ATOM 794 O O . ILE A 1 98 ? -0.056 -3.460 -6.722 1.00 90.62 98 ILE A O 1
ATOM 798 N N . LEU A 1 99 ? 0.875 -4.847 -5.219 1.00 91.44 99 LEU A N 1
ATOM 799 C CA . LEU A 1 99 ? 1.803 -5.485 -6.152 1.00 91.44 99 LEU A CA 1
ATOM 800 C C . LEU A 1 99 ? 1.096 -6.256 -7.271 1.00 91.44 99 LEU A C 1
ATOM 802 O O . LEU A 1 99 ? 1.634 -6.355 -8.369 1.00 91.44 99 LEU A O 1
ATOM 806 N N . SER A 1 100 ? -0.104 -6.783 -7.028 1.00 90.38 100 SER A N 1
ATOM 807 C CA . SER A 1 100 ? -0.876 -7.536 -8.025 1.00 90.38 100 SER A CA 1
ATOM 808 C C . SER A 1 100 ? -1.547 -6.667 -9.098 1.00 90.38 100 SER A C 1
ATOM 810 O O . SER A 1 100 ? -1.935 -7.182 -10.148 1.00 90.38 100 SER A O 1
ATOM 812 N N . ASN A 1 101 ? -1.711 -5.362 -8.848 1.00 88.94 101 ASN A N 1
ATOM 813 C CA . ASN A 1 101 ? -2.494 -4.475 -9.708 1.00 88.94 101 ASN A CA 1
ATOM 814 C C . ASN A 1 101 ? -1.802 -3.125 -9.934 1.00 88.94 101 ASN A C 1
ATOM 816 O O . ASN A 1 101 ? -2.308 -2.059 -9.576 1.00 88.94 101 ASN A O 1
ATOM 820 N N . ILE A 1 102 ? -0.618 -3.183 -10.542 1.00 90.75 102 ILE A N 1
ATOM 821 C CA . ILE A 1 102 ? 0.213 -2.007 -10.791 1.00 90.75 102 ILE A CA 1
ATOM 822 C C . ILE A 1 102 ? -0.319 -1.230 -12.002 1.00 90.75 102 ILE A C 1
ATOM 824 O O . ILE A 1 102 ? -0.578 -1.798 -13.068 1.00 90.75 102 ILE A O 1
ATOM 828 N N . SER A 1 103 ? -0.442 0.087 -11.842 1.00 91.62 103 SER A N 1
ATOM 829 C CA . SER A 1 103 ? -0.695 1.056 -12.913 1.00 91.62 103 SER A CA 1
ATOM 830 C C . SER A 1 103 ? 0.407 2.108 -12.907 1.00 91.62 103 SER A C 1
ATOM 832 O O . SER A 1 103 ? 0.918 2.460 -11.845 1.00 91.62 103 SER A O 1
ATOM 834 N N . ILE A 1 104 ? 0.784 2.602 -14.086 1.00 91.25 104 ILE A N 1
ATOM 835 C CA . ILE A 1 104 ? 1.936 3.494 -14.251 1.00 91.25 104 ILE A CA 1
ATOM 836 C C . ILE A 1 104 ? 1.498 4.739 -15.013 1.00 91.25 104 ILE A C 1
ATOM 838 O O . ILE A 1 104 ? 0.934 4.639 -16.100 1.00 91.25 104 ILE A O 1
ATOM 842 N N . GLY A 1 105 ? 1.786 5.904 -14.438 1.00 92.56 105 GLY A N 1
ATOM 843 C CA . GLY A 1 105 ? 1.719 7.194 -15.114 1.00 92.56 105 GLY A CA 1
ATOM 844 C C . GLY A 1 105 ? 3.106 7.825 -15.122 1.00 92.56 105 GLY A C 1
ATOM 845 O O . GLY A 1 105 ? 3.741 7.917 -14.073 1.00 92.56 105 GLY A O 1
ATOM 846 N N . CYS A 1 106 ? 3.582 8.243 -16.293 1.00 91.19 106 CYS A N 1
ATOM 847 C CA . CYS A 1 106 ? 4.891 8.873 -16.456 1.00 91.19 106 CYS A CA 1
ATOM 848 C C . CYS A 1 106 ? 4.777 10.111 -17.343 1.00 91.19 106 CYS A C 1
ATOM 850 O O . CYS A 1 106 ? 3.974 10.146 -18.274 1.00 91.19 106 CYS A O 1
ATOM 852 N N . VAL A 1 107 ? 5.593 11.121 -17.051 1.00 91.44 107 VAL A N 1
ATOM 853 C CA . VAL A 1 107 ? 5.653 12.386 -17.791 1.00 91.44 107 VAL A CA 1
ATOM 854 C C . VAL A 1 107 ? 7.121 12.768 -17.973 1.00 91.44 107 VAL A C 1
ATOM 856 O O . VAL A 1 107 ? 7.921 12.577 -17.060 1.00 91.44 107 VAL A O 1
ATOM 859 N N . GLY A 1 108 ? 7.472 13.314 -19.141 1.00 89.94 108 GLY A N 1
ATOM 860 C CA . GLY A 1 108 ? 8.839 13.704 -19.497 1.00 89.94 108 GLY A CA 1
ATOM 861 C C . GLY A 1 108 ? 9.468 12.747 -20.508 1.00 89.94 108 GLY A C 1
ATOM 862 O O . GLY A 1 108 ? 8.769 12.192 -21.354 1.00 89.94 108 GLY A O 1
ATOM 863 N N . ASN A 1 109 ? 10.788 12.564 -20.434 1.00 86.00 109 ASN A N 1
ATOM 864 C CA . ASN A 1 109 ? 11.447 11.497 -21.182 1.00 86.00 109 ASN A CA 1
ATOM 865 C C . ASN A 1 109 ? 11.165 10.164 -20.463 1.00 86.00 109 ASN A C 1
ATOM 867 O O . ASN A 1 109 ? 11.391 10.051 -19.259 1.00 86.00 109 ASN A O 1
ATOM 871 N N . ILE A 1 110 ? 10.624 9.190 -21.194 1.00 89.00 110 ILE A N 1
ATOM 872 C CA . ILE A 1 110 ? 10.167 7.905 -20.649 1.00 89.00 110 ILE A CA 1
ATOM 873 C C . ILE A 1 110 ? 10.867 6.705 -21.293 1.00 89.00 110 ILE A C 1
ATOM 875 O O . ILE A 1 110 ? 10.481 5.571 -21.030 1.00 89.00 110 ILE A O 1
ATOM 879 N N . ASP A 1 111 ? 11.910 6.932 -22.095 1.00 88.50 111 ASP A N 1
ATOM 880 C CA . ASP A 1 111 ? 12.575 5.879 -22.877 1.00 88.50 111 ASP A CA 1
ATOM 881 C C . ASP A 1 111 ? 13.191 4.788 -21.982 1.00 88.50 111 ASP A C 1
ATOM 883 O O . ASP A 1 111 ? 13.294 3.626 -22.369 1.00 88.50 111 ASP A O 1
ATOM 887 N N . SER A 1 112 ? 13.572 5.161 -20.756 1.00 86.31 112 SER A N 1
ATOM 888 C CA . SER A 1 112 ? 14.139 4.262 -19.744 1.00 86.31 112 SER A CA 1
ATOM 889 C C . SER A 1 112 ? 13.108 3.720 -18.747 1.00 86.31 112 SER A C 1
ATOM 891 O O . SER A 1 112 ? 13.489 3.003 -17.816 1.00 86.31 112 SER A O 1
ATOM 893 N N . VAL A 1 113 ? 11.826 4.080 -18.887 1.00 91.56 113 VAL A N 1
ATOM 894 C CA . VAL A 1 113 ? 10.755 3.583 -18.016 1.00 91.56 113 VAL A CA 1
ATOM 895 C C . VAL A 1 113 ? 10.392 2.163 -18.466 1.00 91.56 113 VAL A C 1
ATOM 897 O O . VAL A 1 113 ? 9.953 1.974 -19.599 1.00 91.56 113 VAL A O 1
ATOM 900 N N . PRO A 1 114 ? 10.547 1.149 -17.601 1.00 92.19 114 PRO A N 1
ATOM 901 C CA . PRO A 1 114 ? 10.153 -0.217 -17.922 1.00 92.19 114 PRO A CA 1
ATOM 902 C C . PRO A 1 114 ? 8.646 -0.321 -18.172 1.00 92.19 114 PRO A C 1
ATOM 904 O O . PRO A 1 114 ? 7.845 0.357 -17.522 1.00 92.19 114 PRO A O 1
ATOM 907 N N . TYR A 1 115 ? 8.247 -1.221 -19.068 1.00 93.00 115 TYR A N 1
ATOM 908 C CA . TYR A 1 115 ? 6.830 -1.486 -19.301 1.00 93.00 115 TYR A CA 1
ATOM 909 C C . TYR A 1 115 ? 6.159 -2.065 -18.052 1.00 93.00 115 TYR A C 1
ATOM 911 O O . TYR A 1 115 ? 6.782 -2.759 -17.245 1.00 93.00 115 TYR A O 1
ATOM 919 N N . ARG A 1 116 ? 4.846 -1.839 -17.932 1.00 93.00 116 ARG A N 1
ATOM 920 C CA . ARG A 1 116 ? 4.024 -2.376 -16.838 1.00 93.00 116 ARG A CA 1
ATOM 921 C C . ARG A 1 116 ? 4.243 -3.870 -16.632 1.00 93.00 116 ARG A C 1
ATOM 923 O O . ARG A 1 116 ? 4.461 -4.290 -15.502 1.00 93.00 116 ARG A O 1
ATOM 930 N N . ASP A 1 117 ? 4.202 -4.654 -17.704 1.00 93.12 117 ASP A N 1
ATOM 931 C CA . ASP A 1 117 ? 4.310 -6.112 -17.610 1.00 93.12 117 ASP A CA 1
ATOM 932 C C . ASP A 1 117 ? 5.695 -6.557 -17.125 1.00 93.12 117 ASP A C 1
ATOM 934 O O . ASP A 1 117 ? 5.816 -7.550 -16.407 1.00 93.12 117 ASP A O 1
ATOM 938 N N . GLU A 1 118 ? 6.736 -5.783 -17.443 1.00 94.88 118 GLU A N 1
ATOM 939 C CA . GLU A 1 118 ? 8.079 -5.997 -16.913 1.00 94.88 118 GLU A CA 1
ATOM 940 C C . GLU A 1 118 ? 8.119 -5.734 -15.403 1.00 94.88 118 GLU A C 1
ATOM 942 O O . GLU A 1 118 ? 8.601 -6.578 -14.651 1.00 94.88 118 GLU A O 1
ATOM 947 N N . ILE A 1 119 ? 7.546 -4.625 -14.934 1.00 93.25 119 ILE A N 1
ATOM 948 C CA . ILE A 1 119 ? 7.489 -4.301 -13.499 1.00 93.25 119 ILE A CA 1
ATOM 949 C C . ILE A 1 119 ? 6.645 -5.331 -12.741 1.00 93.25 119 ILE A C 1
ATOM 951 O O . ILE A 1 119 ? 7.048 -5.821 -11.687 1.00 93.25 119 ILE A O 1
ATOM 955 N N . GLN A 1 120 ? 5.511 -5.732 -13.316 1.00 92.31 120 GLN A N 1
ATOM 956 C CA . GLN A 1 120 ? 4.635 -6.767 -12.774 1.00 92.31 120 GLN A CA 1
ATOM 957 C C . GLN A 1 120 ? 5.341 -8.129 -12.688 1.00 92.31 120 GLN A C 1
ATOM 959 O O . GLN A 1 120 ? 5.046 -8.917 -11.791 1.00 92.31 120 GLN A O 1
ATOM 964 N N . SER A 1 121 ? 6.285 -8.416 -13.593 1.00 93.62 121 SER A N 1
ATOM 965 C CA . SER A 1 121 ? 7.090 -9.641 -13.540 1.00 93.62 121 SER A CA 1
ATOM 966 C C . SER A 1 121 ? 8.045 -9.668 -12.348 1.00 93.62 121 SER A C 1
ATOM 968 O O . SER A 1 121 ? 8.298 -10.742 -11.814 1.00 93.62 121 SER A O 1
ATOM 970 N N . TRP A 1 122 ? 8.531 -8.509 -11.890 1.00 94.44 122 TRP A N 1
ATOM 971 C CA . TRP A 1 122 ? 9.399 -8.427 -10.712 1.00 94.44 122 TRP A CA 1
ATOM 972 C C . TRP A 1 122 ? 8.639 -8.688 -9.417 1.00 94.44 122 TRP A C 1
ATOM 974 O O . TRP A 1 122 ? 9.245 -9.151 -8.454 1.00 94.44 122 TRP A O 1
ATOM 984 N N . ALA A 1 123 ? 7.332 -8.404 -9.402 1.00 87.94 123 ALA A N 1
ATOM 985 C CA . ALA A 1 123 ? 6.448 -8.620 -8.261 1.00 87.94 123 ALA A CA 1
ATOM 986 C C . ALA A 1 123 ? 6.141 -10.106 -7.991 1.00 87.94 123 ALA A C 1
ATOM 988 O O . ALA A 1 123 ? 5.788 -10.439 -6.863 1.00 87.94 123 ALA A O 1
ATOM 989 N N . LYS A 1 124 ? 6.287 -10.978 -9.000 1.00 80.31 124 LYS A N 1
ATOM 990 C CA . LYS A 1 124 ? 6.155 -12.441 -8.870 1.00 80.31 124 LYS A CA 1
ATOM 991 C C . LYS A 1 124 ? 7.343 -13.034 -8.123 1.00 80.31 124 LYS A C 1
ATOM 993 O O . LYS A 1 124 ? 7.127 -13.956 -7.320 1.00 80.31 124 LYS A O 1
#

Sequence (124 aa):
MYFEGQGLVLFNIESPLSHVRYLLKDLVNFLKNFKIDNLEEIKKRTKADMIKLAVDRYPRFAAQSRAKEIFVGVQEGAILRAIDNVTETQLESAVERILSNISIGCVGNIDSVPYRDEIQSWAK